Protein AF-A0A8S3FK59-F1 (afdb_monomer)

Structure (mmCIF, N/CA/C/O backbone):
data_AF-A0A8S3FK59-F1
#
_entry.id   AF-A0A8S3FK59-F1
#
loop_
_atom_site.group_PDB
_atom_site.id
_atom_site.type_symbol
_atom_site.label_atom_id
_atom_site.label_alt_id
_atom_site.label_comp_id
_atom_site.label_asym_id
_atom_site.label_entity_id
_atom_site.label_seq_id
_atom_site.pdbx_PDB_ins_code
_atom_site.Cartn_x
_atom_site.Cartn_y
_atom_site.Cartn_z
_atom_site.occupancy
_atom_site.B_iso_or_equiv
_atom_site.auth_seq_id
_atom_site.auth_comp_id
_atom_site.auth_asym_id
_atom_site.auth_atom_id
_atom_site.pdbx_PDB_model_num
ATOM 1 N N . LYS A 1 1 ? 3.805 -13.023 -3.676 1.00 83.88 1 LYS A N 1
ATOM 2 C CA . LYS A 1 1 ? 3.419 -11.845 -4.491 1.00 83.88 1 LYS A CA 1
ATOM 3 C C . LYS A 1 1 ? 4.652 -10.955 -4.589 1.00 83.88 1 LYS A C 1
ATOM 5 O O . LYS A 1 1 ? 5.361 -10.883 -3.594 1.00 83.88 1 LYS A O 1
ATOM 10 N N . PHE A 1 2 ? 4.940 -10.384 -5.754 1.00 95.38 2 PHE A N 1
ATOM 11 C CA . PHE A 1 2 ? 6.158 -9.616 -6.030 1.00 95.38 2 PHE A CA 1
AT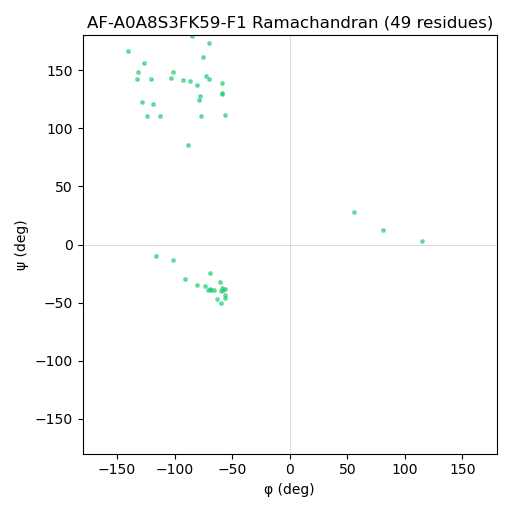OM 12 C C . PHE A 1 2 ? 5.779 -8.241 -6.599 1.00 95.38 2 PHE A C 1
ATOM 14 O O . PHE A 1 2 ? 4.677 -8.096 -7.123 1.00 95.38 2 PHE A O 1
ATOM 21 N N . GLU A 1 3 ? 6.665 -7.262 -6.455 1.00 97.12 3 GLU A N 1
ATOM 22 C CA . GLU A 1 3 ? 6.558 -5.928 -7.043 1.00 97.12 3 GLU A CA 1
ATOM 23 C C . GLU A 1 3 ? 7.139 -5.922 -8.463 1.00 97.12 3 GLU A C 1
ATOM 25 O O . GLU A 1 3 ? 8.173 -6.542 -8.728 1.00 97.12 3 GLU A O 1
ATOM 30 N N . GLU A 1 4 ? 6.471 -5.204 -9.361 1.00 97.00 4 GLU A N 1
ATOM 31 C CA . GLU A 1 4 ? 6.932 -4.877 -10.709 1.00 97.00 4 GLU A CA 1
ATOM 32 C C . GLU A 1 4 ? 6.707 -3.380 -10.924 1.00 97.00 4 GLU A C 1
ATOM 34 O O . GLU A 1 4 ? 5.711 -2.816 -10.468 1.00 97.00 4 GLU A O 1
ATOM 39 N N . VAL A 1 5 ? 7.635 -2.736 -11.622 1.00 95.56 5 VAL A N 1
ATOM 40 C CA . VAL A 1 5 ? 7.601 -1.292 -11.870 1.00 95.56 5 VAL A CA 1
ATOM 41 C C . VAL A 1 5 ? 7.568 -1.061 -13.373 1.00 95.56 5 VAL A C 1
ATOM 43 O O . VAL A 1 5 ? 8.222 -1.784 -14.127 1.00 95.56 5 VAL A O 1
ATOM 46 N N . VAL A 1 6 ? 6.809 -0.054 -13.809 1.00 96.44 6 VAL A N 1
ATOM 47 C CA . VAL A 1 6 ? 6.834 0.401 -15.202 1.00 96.44 6 VAL A CA 1
ATOM 48 C C . VAL A 1 6 ? 8.091 1.240 -15.415 1.00 96.44 6 VAL A C 1
ATOM 50 O O . VAL A 1 6 ? 8.219 2.343 -14.888 1.00 96.44 6 VAL A O 1
ATOM 53 N N . GLU A 1 7 ? 9.029 0.704 -16.184 1.00 94.56 7 GLU A N 1
ATOM 54 C CA . GLU A 1 7 ? 10.265 1.371 -16.576 1.00 94.56 7 GLU A CA 1
ATOM 55 C C . GLU A 1 7 ? 10.009 2.424 -17.667 1.00 94.56 7 GLU A C 1
ATOM 57 O O . GLU A 1 7 ? 9.000 2.394 -18.387 1.00 94.56 7 GLU A O 1
ATOM 62 N N . THR A 1 8 ? 10.959 3.349 -17.834 1.00 91.75 8 THR A N 1
ATOM 63 C CA . THR A 1 8 ? 10.935 4.343 -18.914 1.00 91.75 8 THR A CA 1
ATOM 64 C C . THR A 1 8 ? 10.849 3.634 -20.266 1.00 91.75 8 THR A C 1
ATOM 66 O O . THR A 1 8 ? 11.790 2.967 -20.688 1.00 91.75 8 THR A O 1
ATOM 69 N N . GLY A 1 9 ? 9.705 3.768 -20.942 1.00 91.50 9 GLY A N 1
ATOM 70 C CA . GLY A 1 9 ? 9.391 3.032 -22.174 1.00 91.50 9 GLY A CA 1
ATOM 71 C C . GLY A 1 9 ? 8.216 2.056 -22.056 1.00 91.50 9 GLY A C 1
ATOM 72 O O . GLY A 1 9 ? 7.906 1.375 -23.029 1.00 91.50 9 GLY A O 1
ATOM 73 N N . GLY A 1 10 ? 7.542 1.994 -20.901 1.00 91.62 10 GLY A N 1
ATOM 74 C CA . GLY A 1 10 ? 6.279 1.260 -20.741 1.00 91.62 10 GLY A CA 1
ATOM 75 C C . GLY A 1 10 ? 6.445 -0.245 -20.531 1.00 91.62 10 GLY A C 1
ATOM 76 O O . GLY A 1 10 ? 5.473 -0.992 -20.624 1.00 91.62 10 GLY A O 1
ATOM 77 N N . ARG A 1 11 ? 7.670 -0.702 -20.260 1.00 95.12 11 ARG A N 1
ATOM 78 C CA . ARG A 1 11 ? 7.973 -2.105 -19.977 1.00 95.12 11 ARG A CA 1
ATOM 79 C C . ARG A 1 11 ? 7.926 -2.367 -18.474 1.00 95.12 11 ARG A C 1
ATOM 81 O O . ARG A 1 11 ? 8.401 -1.553 -17.695 1.00 95.12 11 ARG A O 1
ATOM 88 N N . TRP A 1 12 ? 7.413 -3.526 -18.080 1.00 96.50 12 TRP A N 1
ATOM 89 C CA . TRP A 1 12 ? 7.470 -3.996 -16.696 1.00 96.50 12 TRP A CA 1
ATOM 90 C C . TRP A 1 12 ? 8.836 -4.611 -16.359 1.00 96.50 12 TRP A C 1
ATOM 92 O O . TRP A 1 12 ? 9.404 -5.366 -17.161 1.00 96.50 12 TRP A O 1
ATOM 102 N N . SER A 1 13 ? 9.353 -4.287 -15.173 1.00 95.69 13 SER A N 1
ATOM 103 C CA . SER A 1 13 ? 10.566 -4.887 -14.611 1.00 95.69 13 SER A CA 1
ATOM 104 C C . SER A 1 13 ? 10.345 -6.353 -14.208 1.00 95.69 13 SER A C 1
ATOM 106 O O . SER A 1 13 ? 9.237 -6.878 -14.269 1.00 95.69 13 SER A O 1
ATOM 108 N N . LYS A 1 14 ? 11.412 -7.058 -13.809 1.00 96.19 14 LYS A N 1
ATOM 109 C CA . LYS A 1 14 ? 11.264 -8.419 -13.270 1.00 96.19 14 LYS A CA 1
ATOM 110 C C . LYS A 1 14 ? 10.600 -8.375 -11.883 1.00 96.19 14 LYS A C 1
ATOM 112 O O . LYS A 1 14 ? 10.970 -7.514 -11.079 1.00 96.19 14 LYS A O 1
ATOM 117 N N . PRO A 1 15 ? 9.724 -9.342 -11.558 1.00 96.75 15 PRO A N 1
ATOM 118 C CA . PRO A 1 15 ? 9.113 -9.429 -10.238 1.00 96.75 15 PRO A CA 1
ATOM 119 C C . PRO A 1 15 ? 10.182 -9.564 -9.146 1.00 96.75 15 PRO A C 1
ATOM 121 O O . PRO A 1 15 ? 11.063 -10.422 -9.236 1.00 96.75 15 PRO A O 1
ATOM 124 N N . HIS A 1 16 ? 10.098 -8.738 -8.103 1.00 96.06 16 HIS A N 1
ATOM 125 C CA . HIS A 1 16 ? 11.023 -8.750 -6.965 1.00 96.06 16 HIS A CA 1
ATOM 126 C C . HIS A 1 16 ? 10.305 -8.528 -5.626 1.00 96.06 16 HIS A C 1
ATOM 128 O O . HIS A 1 16 ? 9.123 -8.193 -5.576 1.00 96.06 16 HIS A O 1
ATOM 134 N N . VAL A 1 17 ? 10.984 -8.794 -4.508 1.00 97.56 17 VAL A N 1
ATOM 135 C CA . VAL A 1 17 ? 10.432 -8.495 -3.177 1.00 97.56 17 VAL A CA 1
ATOM 136 C C . VAL A 1 17 ? 10.612 -7.004 -2.908 1.00 97.56 17 VAL A C 1
ATOM 138 O O . VAL A 1 17 ? 11.737 -6.513 -2.974 1.00 97.56 17 VAL A O 1
ATOM 141 N N . ALA A 1 18 ? 9.515 -6.309 -2.605 1.00 95.75 18 ALA A N 1
ATOM 142 C CA . ALA A 1 18 ? 9.513 -4.880 -2.309 1.00 95.75 18 ALA A CA 1
ATOM 143 C C . ALA A 1 18 ? 10.419 -4.543 -1.112 1.00 95.75 18 ALA A C 1
ATOM 145 O O . ALA A 1 18 ? 10.398 -5.241 -0.094 1.00 95.75 18 ALA A O 1
ATOM 146 N N . SER A 1 19 ? 11.161 -3.439 -1.205 1.00 96.06 19 SER A N 1
ATOM 147 C CA . SER A 1 19 ? 11.906 -2.856 -0.084 1.00 96.06 19 SER A CA 1
ATOM 148 C C . SER A 1 19 ? 11.383 -1.454 0.191 1.00 96.06 19 SER A C 1
ATOM 150 O O . SER A 1 19 ? 11.450 -0.582 -0.671 1.00 96.06 19 SER A O 1
ATOM 152 N N . LEU A 1 20 ? 10.890 -1.223 1.406 1.00 97.12 20 LEU A N 1
ATOM 153 C CA . LEU A 1 20 ? 10.345 0.068 1.823 1.00 97.12 20 LEU A CA 1
ATOM 154 C C . LEU A 1 20 ? 11.340 0.812 2.711 1.00 97.12 20 LEU A C 1
ATOM 156 O O . LEU A 1 20 ? 12.025 0.214 3.542 1.00 97.12 20 LEU A O 1
ATOM 160 N N . SER A 1 21 ? 11.395 2.135 2.561 1.00 97.81 21 SER A N 1
ATOM 161 C CA . SER A 1 21 ? 12.185 2.972 3.460 1.00 97.81 21 SER A CA 1
ATOM 162 C C . SER A 1 21 ? 11.508 3.075 4.832 1.00 97.81 21 SER A C 1
ATOM 164 O O . SER A 1 21 ? 10.281 3.155 4.927 1.00 97.81 21 SER A O 1
ATOM 166 N N . LEU A 1 22 ? 12.303 3.131 5.908 1.00 98.25 22 LEU A N 1
ATOM 167 C CA . LEU A 1 22 ? 11.771 3.354 7.258 1.00 98.25 22 LEU A CA 1
ATOM 168 C C . LEU A 1 22 ? 10.995 4.675 7.345 1.00 98.25 22 LEU A C 1
ATOM 170 O O . LEU A 1 22 ? 9.969 4.748 8.013 1.00 98.25 22 LEU A O 1
ATOM 174 N N . HIS A 1 23 ? 11.474 5.708 6.653 1.00 98.12 23 HIS A N 1
ATOM 175 C CA . HIS A 1 23 ? 10.835 7.018 6.631 1.00 98.12 23 HIS A CA 1
ATOM 176 C C . HIS A 1 23 ? 9.404 6.935 6.086 1.00 98.12 23 HIS A C 1
ATOM 178 O O . HIS A 1 23 ? 8.472 7.336 6.778 1.00 98.12 23 HIS A O 1
ATOM 184 N N . SER A 1 24 ? 9.219 6.300 4.926 1.00 97.81 24 SER A N 1
ATOM 185 C CA . SER A 1 24 ? 7.896 6.100 4.324 1.00 97.81 24 SER A CA 1
ATOM 186 C C . SER A 1 24 ? 6.963 5.283 5.225 1.00 97.81 24 SER A C 1
ATOM 188 O O . SER A 1 24 ? 5.761 5.528 5.249 1.00 97.81 24 SER A O 1
ATOM 190 N N . LEU A 1 25 ? 7.495 4.340 6.012 1.00 98.44 25 LEU A N 1
ATOM 191 C CA . LEU A 1 25 ? 6.700 3.589 6.992 1.00 98.44 25 LEU A CA 1
ATOM 192 C C . LEU A 1 25 ? 6.244 4.457 8.176 1.00 98.44 25 LEU A C 1
ATOM 194 O O . LEU A 1 25 ? 5.118 4.305 8.652 1.00 98.44 25 LEU A O 1
ATOM 198 N N . LEU A 1 26 ? 7.091 5.373 8.652 1.00 98.19 26 LEU A N 1
ATOM 199 C CA . LEU A 1 26 ? 6.722 6.318 9.710 1.00 98.19 26 LEU A CA 1
ATOM 200 C C . LEU A 1 26 ? 5.687 7.336 9.219 1.00 98.19 26 LEU A C 1
ATOM 202 O O . LEU A 1 26 ? 4.749 7.655 9.951 1.00 98.19 26 LEU A O 1
ATOM 206 N N . GLU A 1 27 ? 5.818 7.804 7.980 1.00 98.19 27 GLU A N 1
ATOM 207 C CA . GLU A 1 27 ? 4.812 8.656 7.345 1.00 98.19 27 GLU A CA 1
ATOM 208 C C . GLU A 1 27 ? 3.484 7.918 7.177 1.00 98.19 27 GLU A C 1
ATOM 210 O O . GLU A 1 27 ? 2.453 8.432 7.606 1.00 98.19 27 GLU A O 1
ATOM 215 N N . LEU A 1 28 ? 3.505 6.679 6.673 1.00 98.00 28 LEU A N 1
ATOM 216 C CA . LEU A 1 28 ? 2.309 5.844 6.554 1.00 98.00 28 LEU A CA 1
ATOM 217 C C . LEU A 1 28 ? 1.604 5.665 7.906 1.00 98.00 28 LEU A C 1
ATOM 219 O O . LEU A 1 28 ? 0.384 5.806 7.990 1.00 98.00 28 LEU A O 1
ATOM 223 N N . ARG A 1 29 ? 2.360 5.409 8.982 1.00 97.88 29 ARG A N 1
ATOM 224 C CA . ARG A 1 29 ? 1.805 5.350 10.342 1.00 97.88 29 ARG A CA 1
ATOM 225 C C . ARG A 1 29 ? 1.080 6.647 10.699 1.00 97.88 29 ARG A C 1
ATOM 227 O O . ARG A 1 29 ? -0.024 6.591 11.233 1.00 97.88 29 ARG A O 1
ATOM 234 N N . ASN A 1 30 ? 1.686 7.799 10.424 1.00 97.62 30 ASN A N 1
ATOM 235 C CA . ASN A 1 30 ? 1.072 9.093 10.721 1.00 97.62 30 ASN A CA 1
ATOM 236 C C . ASN A 1 30 ? -0.186 9.335 9.871 1.00 97.62 30 ASN A C 1
ATOM 238 O O . ASN A 1 30 ? -1.184 9.814 10.405 1.00 97.62 30 ASN A O 1
ATOM 242 N N . CYS A 1 31 ? -0.180 8.946 8.591 1.00 97.75 31 CYS A N 1
ATOM 243 C CA . CYS A 1 31 ? -1.358 9.007 7.723 1.00 97.75 31 CYS A CA 1
ATOM 244 C C . CYS A 1 31 ? -2.517 8.164 8.262 1.00 97.75 31 CYS A C 1
ATOM 246 O O . CYS A 1 31 ? -3.654 8.611 8.220 1.00 97.75 31 CY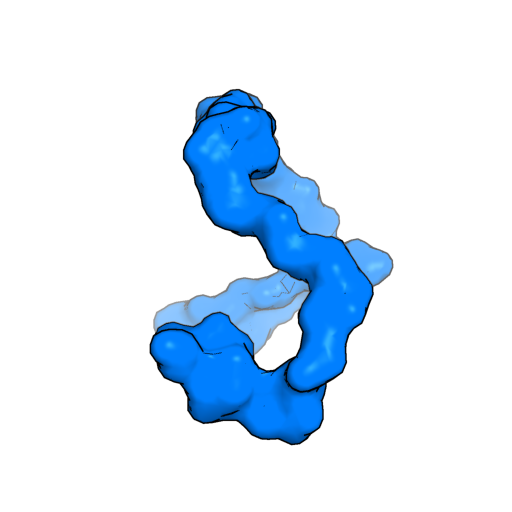S A O 1
ATOM 248 N N . ILE A 1 32 ? -2.246 6.974 8.801 1.00 97.56 32 ILE A N 1
ATOM 249 C CA . ILE A 1 32 ? -3.293 6.122 9.383 1.00 97.56 32 ILE A CA 1
ATOM 250 C C . ILE A 1 32 ? -3.824 6.709 10.699 1.00 97.56 32 ILE A C 1
ATOM 252 O O . ILE A 1 32 ? -5.020 6.643 10.957 1.00 97.56 32 ILE A O 1
ATOM 256 N N . LEU A 1 33 ? -2.951 7.277 11.537 1.00 97.56 33 LEU A N 1
ATOM 257 C CA . LEU A 1 33 ? -3.341 7.809 12.849 1.00 97.56 33 LEU A CA 1
ATOM 258 C C . LEU A 1 33 ? -4.128 9.119 12.772 1.00 97.56 33 LEU A C 1
ATOM 260 O O . LEU A 1 33 ? -5.004 9.345 13.602 1.00 97.56 33 LEU A O 1
ATOM 264 N N . SER A 1 34 ? -3.785 9.982 11.818 1.00 97.19 34 SER A N 1
ATOM 265 C CA . SER A 1 34 ? -4.336 11.340 11.730 1.00 97.19 34 SER A CA 1
ATOM 266 C C . SER A 1 34 ? -5.168 11.583 10.471 1.00 97.19 34 SER A C 1
ATOM 268 O O . SER A 1 34 ? -5.786 12.638 10.349 1.00 97.19 34 SER A O 1
ATOM 270 N N . GLY A 1 35 ? -5.146 10.660 9.509 1.00 95.12 35 GLY A N 1
ATOM 271 C CA . GLY A 1 35 ? -5.896 10.766 8.262 1.00 95.12 35 GLY A CA 1
ATOM 272 C C . GLY A 1 35 ? -7.337 10.279 8.381 1.00 95.12 35 GLY A C 1
ATOM 273 O O . GLY A 1 35 ? -7.802 9.841 9.432 1.00 95.12 35 GLY A O 1
ATOM 274 N N . CYS A 1 36 ? -8.059 10.361 7.266 1.00 94.94 36 CYS A N 1
ATOM 275 C CA . CYS A 1 36 ? -9.419 9.851 7.172 1.00 94.94 36 CYS A CA 1
ATOM 276 C C . CYS A 1 36 ? -9.400 8.324 7.020 1.00 94.94 36 CYS A C 1
ATOM 278 O O . CYS A 1 36 ? -8.737 7.795 6.127 1.00 94.94 36 CYS A O 1
ATOM 280 N N . VAL A 1 37 ? -10.148 7.626 7.875 1.00 95.75 37 VAL A N 1
ATOM 281 C CA . VAL A 1 37 ? -10.338 6.174 7.803 1.00 95.75 37 VAL A CA 1
ATOM 282 C C . VAL A 1 37 ? -11.836 5.901 7.731 1.00 95.75 37 VAL A C 1
ATOM 284 O O . VAL A 1 37 ? -12.555 6.117 8.704 1.00 95.75 37 VAL A O 1
ATOM 287 N N . ILE A 1 38 ? -12.304 5.437 6.573 1.00 96.19 38 ILE A N 1
ATOM 288 C CA . ILE A 1 38 ? -13.704 5.068 6.340 1.00 96.19 38 ILE A CA 1
ATOM 289 C C . ILE A 1 38 ? -13.745 3.553 6.145 1.00 96.19 38 ILE A C 1
ATOM 291 O O . ILE A 1 38 ? -13.232 3.034 5.155 1.00 96.19 38 ILE A O 1
ATOM 295 N N . LEU A 1 39 ? -14.321 2.842 7.111 1.00 96.44 39 LEU A N 1
ATOM 296 C CA . LEU A 1 39 ? -14.501 1.392 7.059 1.00 96.44 39 LEU A CA 1
ATOM 297 C C . LEU A 1 39 ? -15.950 1.072 6.686 1.00 96.44 39 LEU A C 1
ATOM 299 O O . LEU A 1 39 ? -16.855 1.835 7.015 1.00 96.44 39 LEU A O 1
ATOM 303 N N . ASP A 1 40 ? -16.153 -0.043 5.987 1.00 95.62 40 ASP A N 1
ATOM 304 C CA . ASP A 1 40 ? -17.474 -0.569 5.612 1.00 95.62 40 ASP A CA 1
ATOM 305 C C . ASP A 1 40 ? -18.372 0.413 4.824 1.00 95.62 40 ASP A C 1
ATOM 307 O O . ASP A 1 40 ? -19.604 0.318 4.848 1.00 95.62 40 ASP A O 1
ATOM 311 N N . MET A 1 41 ? -17.754 1.345 4.083 1.00 95.44 41 MET A N 1
ATOM 312 C CA . MET A 1 41 ? -18.451 2.283 3.201 1.00 95.44 41 MET A CA 1
ATOM 313 C C . MET A 1 41 ? -19.264 1.534 2.141 1.00 95.44 41 MET A C 1
ATOM 315 O O . MET A 1 41 ? -18.739 0.694 1.412 1.00 95.44 41 MET A O 1
ATOM 319 N N . GLN A 1 42 ? -20.539 1.893 2.004 1.00 95.31 42 GLN A N 1
ATOM 320 C CA . GLN A 1 42 ? -21.396 1.405 0.926 1.00 95.31 42 GLN A CA 1
ATOM 321 C C . GLN A 1 42 ? -21.246 2.329 -0.286 1.00 95.31 42 GLN A C 1
ATOM 323 O O . GLN A 1 42 ? -22.002 3.284 -0.447 1.00 95.31 42 GLN A O 1
ATOM 328 N N . ALA A 1 43 ? -20.235 2.063 -1.111 1.00 95.94 43 ALA A N 1
ATOM 329 C CA . ALA A 1 43 ? -20.000 2.767 -2.364 1.00 95.94 43 ALA A CA 1
ATOM 330 C C . ALA A 1 43 ? -19.833 1.755 -3.502 1.00 95.94 43 ALA A C 1
ATOM 332 O O . ALA A 1 43 ? -18.971 0.879 -3.456 1.00 95.94 43 ALA A O 1
ATOM 333 N N . ASP A 1 44 ? -20.673 1.880 -4.522 1.00 95.31 44 ASP A N 1
ATOM 334 C CA . ASP A 1 44 ? -20.699 1.033 -5.717 1.00 95.31 44 ASP A CA 1
ATOM 335 C C . ASP A 1 44 ? -20.025 1.696 -6.929 1.00 95.31 44 ASP A C 1
ATOM 337 O O . ASP A 1 44 ? -19.726 1.038 -7.927 1.00 95.31 44 ASP A O 1
ATOM 341 N N . GLN A 1 45 ? -19.758 2.999 -6.837 1.00 95.94 45 GLN A N 1
ATOM 342 C CA . GLN A 1 45 ? -19.130 3.798 -7.879 1.00 95.94 45 GLN A CA 1
ATOM 343 C C . GLN A 1 45 ? -17.994 4.642 -7.310 1.00 95.94 45 GLN A C 1
ATOM 345 O O . GLN A 1 45 ? -18.048 5.116 -6.177 1.00 95.94 45 GLN A O 1
ATOM 350 N N . PHE A 1 46 ? -16.975 4.885 -8.136 1.00 95.38 46 PHE A N 1
ATOM 351 C CA . PHE A 1 46 ? -15.847 5.742 -7.771 1.00 95.38 46 PHE A CA 1
ATOM 352 C C . PHE A 1 46 ? -16.292 7.162 -7.398 1.00 95.38 46 PHE A C 1
ATOM 354 O O . PHE A 1 4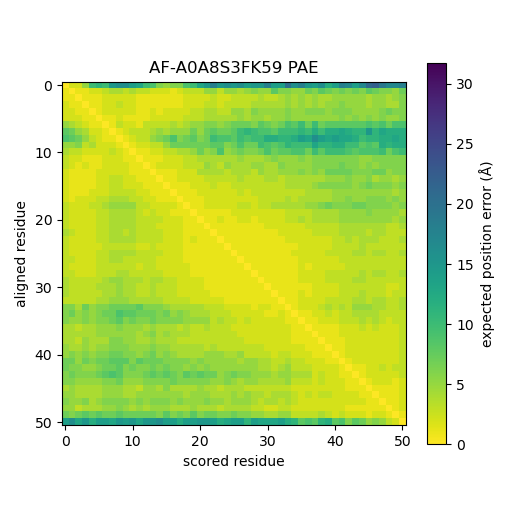6 ? -15.789 7.733 -6.436 1.00 95.38 46 PHE A O 1
ATOM 361 N N . SER A 1 47 ? -17.276 7.710 -8.115 1.00 95.50 47 SER A N 1
ATOM 362 C CA . SER A 1 47 ? -17.888 9.004 -7.798 1.00 95.50 47 SER A CA 1
ATOM 363 C C . SER A 1 47 ? -18.446 9.053 -6.377 1.00 95.50 47 SER A C 1
ATOM 365 O O . SER A 1 47 ? -18.279 10.067 -5.714 1.00 95.50 47 SER A O 1
ATOM 367 N N . THR A 1 48 ? -19.041 7.964 -5.887 1.00 95.06 48 THR A N 1
ATOM 368 C CA . THR A 1 48 ? -19.576 7.858 -4.520 1.00 95.06 48 THR A CA 1
ATOM 369 C C . THR A 1 48 ? -18.473 7.831 -3.456 1.00 95.06 48 THR A C 1
ATOM 371 O O . THR A 1 48 ? -18.725 8.198 -2.318 1.00 95.06 48 THR A O 1
A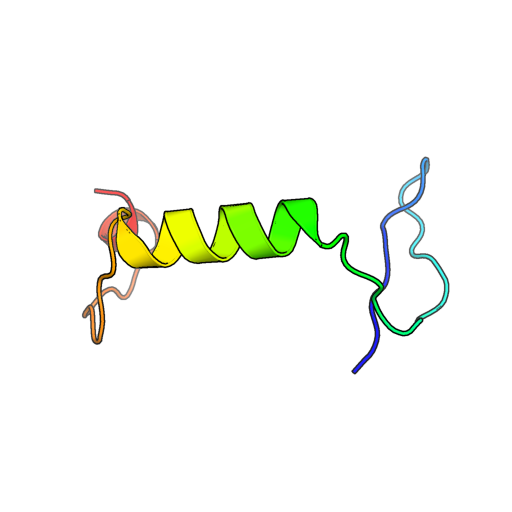TOM 374 N N . ILE A 1 49 ? -17.251 7.411 -3.807 1.00 95.44 49 ILE A N 1
ATOM 375 C CA . IL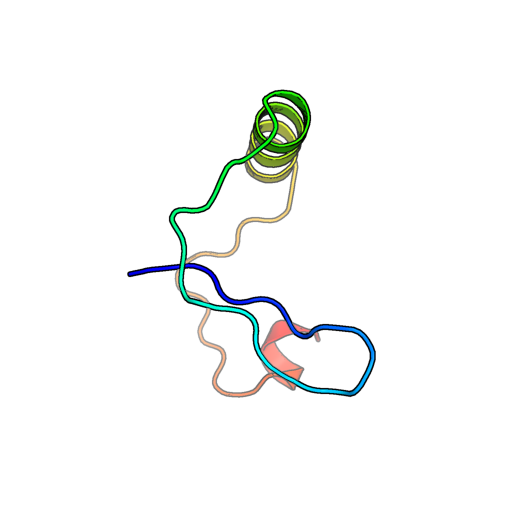E A 1 49 ? -16.091 7.410 -2.896 1.00 95.44 49 ILE A CA 1
ATOM 376 C C . ILE A 1 49 ? -15.462 8.810 -2.799 1.00 95.44 49 ILE A C 1
ATOM 378 O O . ILE A 1 49 ? -14.935 9.177 -1.753 1.00 95.44 49 ILE A O 1
ATOM 382 N N . VAL A 1 50 ? -15.470 9.562 -3.904 1.00 93.94 50 VAL A N 1
ATOM 383 C CA . VAL A 1 50 ? -14.800 10.871 -4.021 1.00 93.94 50 VAL A CA 1
ATOM 384 C C . VAL A 1 50 ? -15.711 12.048 -3.654 1.00 93.94 50 VAL A C 1
ATOM 386 O O . VAL A 1 50 ? -15.192 13.086 -3.242 1.00 93.94 50 VAL A O 1
ATOM 389 N N . GLY A 1 51 ? -17.023 11.906 -3.871 1.00 73.81 51 GLY A N 1
ATOM 390 C CA . GLY A 1 51 ? -18.037 12.935 -3.604 1.00 73.81 51 GLY A CA 1
ATOM 391 C C . GLY A 1 51 ? -18.229 13.227 -2.124 1.00 73.81 51 GLY A C 1
ATOM 392 O O . GLY A 1 51 ? -18.533 14.403 -1.829 1.00 73.81 51 GLY A O 1
#

Foldseek 3Di:
DFDWDQDDPRDIDDGHHDDDDPVVVVVVVVCVVPHDDDPPDPDPDPVSVVD

Solvent-accessible surface area (backbone atoms only — not comparable to full-atom values): 3530 Å² total; per-residue (Å²): 139,62,44,67,47,76,42,98,86,77,43,71,50,75,73,38,80,80,84,80,57,71,66,60,52,55,51,50,52,48,47,67,75,74,46,9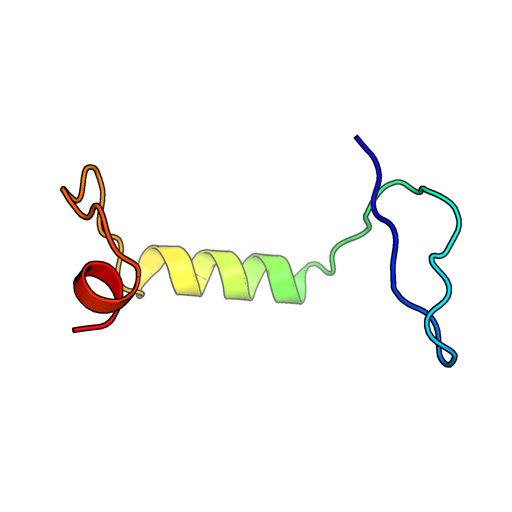3,83,84,77,92,71,92,58,95,47,71,65,66,72,74,108

pLDDT: mean 95.47, std 3.85, range [73.81, 98.44]

Organism: NCBI:txid392030

Secondary structure (DSSP, 8-state):
--B--B-TTSPBPPPB-----HHHHHHHHHHHHHS----S---SSHHHHH-

Radius of gyration: 16.37 Å; Cα contacts (8 Å, |Δi|>4): 26; chains: 1; bounding box: 34×25×35 Å

Nearest PDB structures (foldseek):
 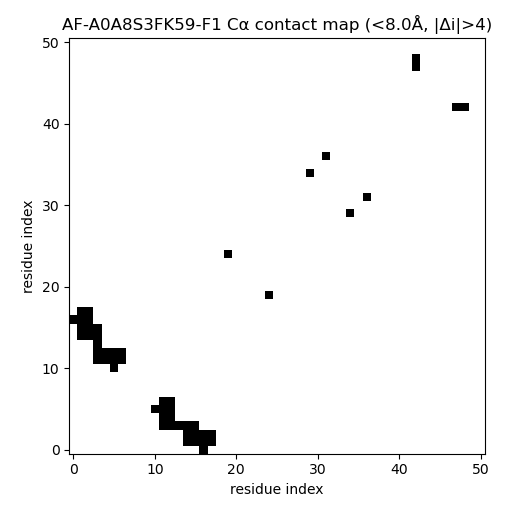 1p65-assembly1_A  TM=3.931E-01  e=3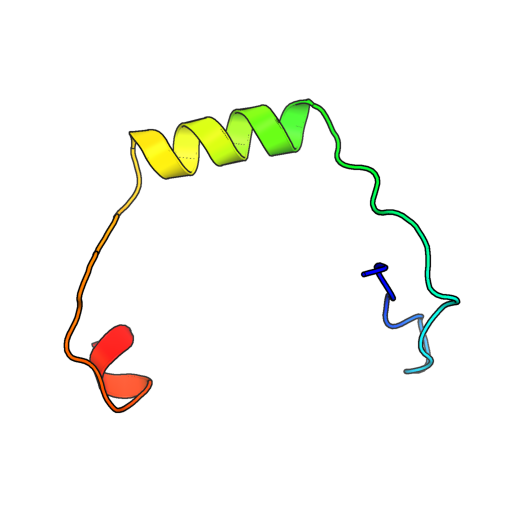.591E+00  Porcine reproductive and respiratory syndrome virus
  5cdw-assembly2_B  TM=3.036E-01  e=3.853E+00  Homo sapiens
  8fi3-assembly1_A  TM=3.455E-01  e=8.361E+00  Klebsiella pneumoniae

Mean predicted aligned error: 3.98 Å

InterPro domains:
  IPR013769 Band 3 cytoplasmic domain [PF07565] (1-49)
  IPR016152 Phosphotransferase/anion transporter [G3DSA:3.40.930.10] (1-51)
  IPR016152 Phosphotransferase/anion transporter [SSF55804] (1-50)

Sequence (51 aa):
KFEEVVETGGRWSKPHVASLSLHSLLELRNCILSGCVILDMQ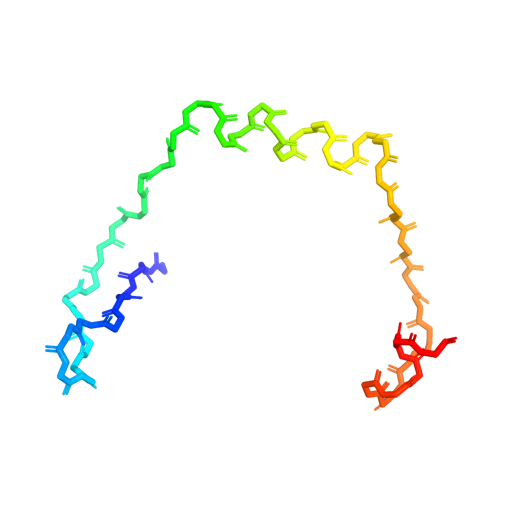ADQFSTIVG